Protein AF-A0A1A7ZB20-F1 (afdb_monomer)

Secondary structure (DSSP, 8-state):
--S---HHHHHHHTTGGGG--TT-EEE--TT---HHHHHHTT-EEE-PPP-TT-S---HHHHHHHHHHHHHHHHHHHHH--

Foldseek 3Di:
DPPPDDPQNCCVVVCVLVPDAAAAEDEDEPPDDCQVVQVVRNYHYDYQDDCVPPPDDPPVNVVVNVVSVVVVVVVCVVVVD

Nearest PDB structures (foldseek):
  6g85-assembly1_A  TM=4.914E-01  e=3.549E+00  Saccharomyces cerevisiae S288C
  1yn9-assembly3_C  TM=4.737E-01  e=4.685E+00  Autographa californica nucleopolyhedrovirus
  1r6h-assembly1_A  TM=4.890E-01  e=7.616E+00  Homo sapiens

Structure (mmCIF, N/CA/C/O backbone):
data_AF-A0A1A7ZB20-F1
#
_entry.id   AF-A0A1A7ZB20-F1
#
loop_
_atom_site.group_PDB
_atom_site.id
_atom_site.type_symbol
_atom_site.label_atom_id
_atom_site.label_alt_id
_atom_site.label_comp_id
_atom_site.label_a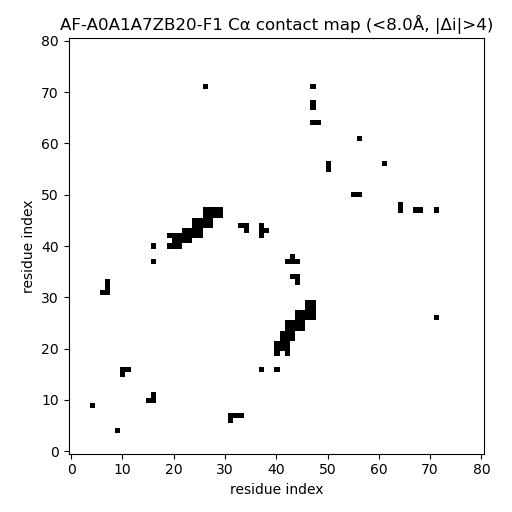sym_id
_atom_site.label_entity_id
_atom_site.label_seq_id
_atom_site.pdbx_PDB_ins_code
_atom_site.Cartn_x
_atom_site.Cartn_y
_atom_site.Cartn_z
_atom_site.occupancy
_atom_site.B_iso_or_equiv
_atom_site.auth_seq_id
_atom_site.auth_comp_id
_atom_site.auth_asym_id
_atom_site.auth_atom_id
_atom_site.pdbx_PDB_model_num
ATOM 1 N N . TRP A 1 1 ? 18.355 6.544 -5.904 1.00 56.06 1 TRP A N 1
ATOM 2 C CA . TRP A 1 1 ? 17.181 7.366 -5.558 1.00 56.06 1 TRP A CA 1
ATOM 3 C C . TRP A 1 1 ? 17.530 8.241 -4.364 1.00 56.06 1 TRP A C 1
ATOM 5 O O . TRP A 1 1 ? 17.680 7.724 -3.266 1.00 56.06 1 TRP A O 1
ATOM 15 N N . GLY A 1 2 ? 17.799 9.531 -4.579 1.00 57.22 2 GLY A N 1
ATOM 16 C CA . GLY A 1 2 ? 18.208 10.448 -3.511 1.00 57.22 2 GLY A CA 1
ATOM 17 C C . GLY A 1 2 ? 16.998 11.088 -2.839 1.00 57.22 2 GLY A C 1
ATOM 18 O O . GLY A 1 2 ? 16.599 12.150 -3.285 1.00 57.22 2 GLY A O 1
ATOM 19 N N . GLY A 1 3 ? 16.405 10.421 -1.841 1.00 64.56 3 GLY A N 1
ATOM 20 C CA . GLY A 1 3 ? 15.531 10.963 -0.775 1.00 64.56 3 GLY A CA 1
ATOM 21 C C . GLY A 1 3 ? 14.268 11.784 -1.108 1.00 64.56 3 GLY A C 1
ATOM 22 O O . GLY A 1 3 ? 13.435 11.955 -0.229 1.00 64.56 3 GLY A O 1
ATOM 23 N N . CYS A 1 4 ? 14.099 12.285 -2.331 1.00 72.25 4 CYS A N 1
ATOM 24 C CA . CYS A 1 4 ? 13.058 13.241 -2.725 1.00 72.25 4 CYS A CA 1
ATOM 25 C C . CYS A 1 4 ? 12.031 12.648 -3.697 1.00 72.25 4 CYS A C 1
ATOM 27 O O . CYS A 1 4 ? 11.200 13.378 -4.234 1.00 72.25 4 CYS A O 1
ATOM 29 N N . VAL A 1 5 ? 12.108 11.347 -3.980 1.00 80.31 5 VAL A N 1
ATOM 30 C CA . VAL A 1 5 ? 11.171 10.695 -4.896 1.00 80.31 5 VAL A CA 1
ATOM 31 C C . VAL A 1 5 ? 9.953 10.255 -4.110 1.00 80.31 5 VAL A C 1
ATOM 33 O O . VAL A 1 5 ? 10.077 9.577 -3.094 1.00 80.31 5 VAL A O 1
ATOM 36 N N . SER A 1 6 ? 8.780 10.687 -4.572 1.00 81.88 6 SER A N 1
ATOM 37 C CA . SER A 1 6 ? 7.523 10.305 -3.942 1.00 81.88 6 SER A CA 1
ATOM 38 C C . SER A 1 6 ? 7.305 8.801 -4.060 1.00 81.88 6 SER A C 1
ATOM 40 O O . SER A 1 6 ? 7.588 8.193 -5.094 1.00 81.88 6 SER A O 1
ATOM 42 N N . ASP A 1 7 ? 6.717 8.228 -3.023 1.00 82.12 7 ASP A N 1
ATOM 43 C CA . ASP A 1 7 ? 6.275 6.839 -2.978 1.00 82.12 7 ASP A CA 1
ATOM 44 C C . ASP A 1 7 ? 5.449 6.424 -4.206 1.00 82.12 7 ASP A C 1
ATOM 46 O O . ASP A 1 7 ? 5.623 5.344 -4.772 1.00 82.12 7 ASP A O 1
ATOM 50 N N . LYS A 1 8 ? 4.584 7.329 -4.676 1.00 83.50 8 LYS A N 1
ATOM 51 C CA . LYS A 1 8 ? 3.777 7.149 -5.886 1.00 83.50 8 LYS A CA 1
ATOM 52 C C . LYS A 1 8 ? 4.637 6.992 -7.139 1.00 83.50 8 LYS A C 1
ATOM 54 O O . LYS A 1 8 ? 4.379 6.097 -7.942 1.00 83.50 8 LYS A O 1
ATOM 59 N N . GLN A 1 9 ? 5.643 7.847 -7.307 1.00 84.50 9 GLN A N 1
ATOM 60 C CA . GLN A 1 9 ? 6.548 7.777 -8.451 1.00 84.50 9 GLN A CA 1
ATOM 61 C C . GLN A 1 9 ? 7.391 6.500 -8.404 1.00 84.50 9 GLN A C 1
ATOM 63 O O . GLN A 1 9 ? 7.481 5.794 -9.403 1.00 84.50 9 GLN A O 1
ATOM 68 N N . LEU A 1 10 ? 7.911 6.149 -7.227 1.00 86.06 10 LEU A N 1
ATOM 69 C CA . LEU A 1 10 ? 8.683 4.923 -7.047 1.00 86.06 10 LEU A CA 1
ATOM 70 C C . LEU A 1 10 ? 7.850 3.671 -7.360 1.00 86.06 10 LEU A C 1
ATOM 72 O O . LEU A 1 10 ? 8.337 2.746 -8.001 1.00 86.06 10 LEU A O 1
ATOM 76 N N . THR A 1 11 ? 6.579 3.658 -6.957 1.00 87.44 11 THR A N 1
ATOM 77 C CA . THR A 1 11 ? 5.642 2.560 -7.252 1.00 87.44 11 THR A CA 1
ATOM 78 C C . THR A 1 11 ? 5.310 2.469 -8.745 1.00 87.44 11 THR A C 1
ATOM 80 O O . THR A 1 11 ? 5.148 1.374 -9.277 1.00 87.44 11 THR A O 1
ATOM 83 N N . ALA A 1 12 ? 5.228 3.606 -9.441 1.00 85.94 12 ALA A N 1
ATOM 84 C CA . ALA A 1 12 ? 5.016 3.631 -10.886 1.00 85.94 12 ALA A CA 1
ATOM 85 C C . ALA A 1 12 ? 6.231 3.113 -11.663 1.00 85.94 12 ALA A C 1
ATOM 87 O O . ALA A 1 12 ? 6.075 2.365 -12.623 1.00 85.94 12 ALA A O 1
ATOM 88 N N . GLU A 1 13 ? 7.434 3.483 -11.233 1.00 87.50 13 GLU A N 1
ATOM 89 C CA . GLU A 1 13 ? 8.683 3.121 -11.906 1.00 87.50 13 GLU A CA 1
ATOM 90 C C . GLU A 1 13 ? 9.181 1.713 -11.531 1.00 87.50 13 GLU A C 1
ATOM 92 O O . GLU A 1 13 ? 10.003 1.146 -12.247 1.00 87.50 13 GLU A O 1
ATOM 97 N N . SER A 1 14 ? 8.675 1.115 -10.446 1.00 88.31 14 SER A N 1
ATOM 98 C CA . SER A 1 14 ? 9.069 -0.228 -9.998 1.00 88.31 14 SER A CA 1
ATOM 99 C C . SER A 1 14 ? 8.410 -1.377 -10.767 1.00 88.31 14 SER A C 1
ATOM 101 O O . SER A 1 14 ? 8.781 -2.531 -10.560 1.00 88.31 14 SER A O 1
ATOM 103 N N . GLY A 1 15 ? 7.416 -1.093 -11.616 1.00 88.56 15 GLY A N 1
ATOM 104 C CA . GLY A 1 15 ? 6.604 -2.122 -12.276 1.00 88.56 15 GLY A CA 1
ATOM 105 C C . GLY A 1 15 ? 5.603 -2.812 -11.341 1.00 88.56 15 GLY A C 1
ATOM 106 O O . GLY A 1 15 ? 4.957 -3.776 -11.743 1.00 88.56 15 GLY A O 1
ATOM 107 N N . PHE A 1 16 ? 5.429 -2.319 -10.106 1.00 90.38 16 PHE A N 1
ATOM 108 C CA . PHE A 1 16 ? 4.503 -2.897 -9.124 1.00 90.38 16 PHE A CA 1
ATOM 109 C C . PHE A 1 16 ? 3.087 -3.060 -9.680 1.00 90.38 16 PHE A C 1
ATOM 111 O O . PHE A 1 16 ? 2.455 -4.096 -9.489 1.00 90.38 16 PHE A O 1
ATOM 118 N N . TYR A 1 17 ? 2.595 -2.056 -10.408 1.00 88.50 17 TYR A N 1
ATOM 119 C CA . TYR A 1 17 ? 1.240 -2.092 -10.944 1.00 88.50 17 TYR A CA 1
ATOM 120 C C . TYR A 1 17 ? 1.017 -3.231 -11.948 1.00 88.50 17 TYR A C 1
ATOM 122 O O . TYR A 1 17 ? -0.111 -3.704 -12.076 1.00 88.50 17 TYR A O 1
ATOM 130 N N . ASP A 1 18 ? 2.060 -3.686 -12.647 1.00 89.12 18 ASP A N 1
ATOM 131 C CA . ASP A 1 18 ? 1.978 -4.763 -13.646 1.00 89.12 18 ASP A CA 1
ATOM 132 C C . ASP A 1 18 ? 1.842 -6.151 -13.020 1.00 89.12 18 ASP A C 1
ATOM 134 O O . ASP A 1 18 ? 1.457 -7.099 -13.699 1.00 89.12 18 ASP A O 1
ATOM 138 N N . LEU A 1 19 ? 2.088 -6.256 -11.715 1.00 88.81 19 LEU A N 1
ATOM 139 C CA . LEU A 1 19 ? 1.870 -7.472 -10.940 1.00 88.81 19 LEU A CA 1
ATOM 140 C C . LEU A 1 19 ? 0.427 -7.597 -10.433 1.00 88.81 19 LEU A C 1
ATOM 142 O O . LEU A 1 19 ? 0.043 -8.670 -9.976 1.00 88.81 19 LEU A O 1
ATOM 146 N N . LEU A 1 20 ? -0.355 -6.515 -10.493 1.00 89.50 20 LEU A N 1
ATOM 147 C CA . LEU A 1 20 ? -1.700 -6.471 -9.928 1.00 89.50 20 LEU A CA 1
ATOM 148 C C . LEU A 1 20 ? -2.708 -7.215 -10.793 1.00 89.50 20 LEU A C 1
ATOM 150 O O . LEU A 1 20 ? -2.768 -7.033 -12.012 1.00 89.50 20 LEU A O 1
ATOM 154 N N . GLN A 1 21 ? -3.564 -7.978 -10.125 1.00 90.19 21 GLN A N 1
ATOM 155 C CA . GLN A 1 21 ? -4.731 -8.612 -10.709 1.00 90.19 21 GLN A CA 1
ATOM 156 C C . GLN A 1 21 ? -6.015 -7.937 -10.227 1.00 90.19 21 GLN A C 1
ATOM 158 O O . GLN A 1 21 ? -6.079 -7.276 -9.187 1.00 90.19 21 GLN A O 1
ATOM 163 N N . VAL A 1 22 ? -7.071 -8.102 -11.022 1.00 90.12 22 VAL A N 1
ATOM 164 C CA . 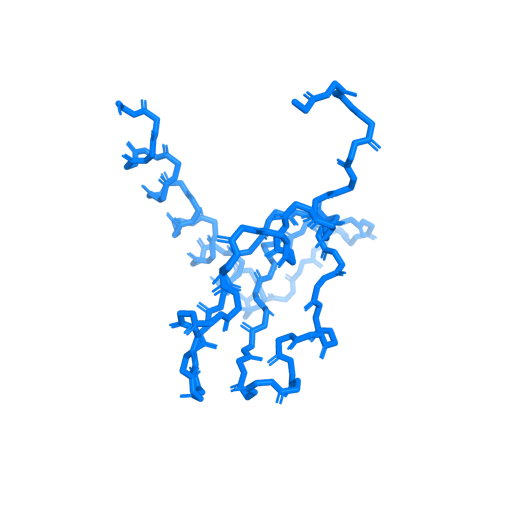VAL A 1 22 ? -8.402 -7.622 -10.653 1.00 90.12 22 VAL A CA 1
ATOM 165 C C . VAL A 1 22 ? -8.826 -8.320 -9.359 1.00 90.12 22 VAL A C 1
ATOM 167 O O . VAL A 1 22 ? -8.708 -9.538 -9.254 1.00 90.12 22 VAL A O 1
ATOM 170 N N . HIS A 1 23 ? -9.361 -7.546 -8.412 1.00 91.25 23 HIS A N 1
ATOM 171 C CA . HIS A 1 23 ? -9.763 -7.960 -7.061 1.00 91.25 23 HIS A CA 1
ATOM 172 C C . HIS A 1 23 ? -8.643 -8.111 -6.021 1.00 91.25 23 HIS A C 1
ATOM 174 O O . HIS A 1 23 ? -8.940 -8.506 -4.892 1.00 91.25 23 HIS A O 1
ATOM 180 N N . ASP A 1 24 ? -7.403 -7.729 -6.332 1.00 91.31 24 ASP A N 1
ATOM 181 C CA . ASP A 1 24 ? -6.342 -7.699 -5.322 1.00 91.31 24 ASP A CA 1
ATOM 182 C C . ASP A 1 24 ? -6.600 -6.639 -4.237 1.00 91.31 24 ASP A C 1
ATOM 184 O O . ASP A 1 24 ? -7.069 -5.528 -4.509 1.00 91.31 24 ASP A O 1
ATOM 188 N N . GLU A 1 25 ? -6.245 -6.968 -2.990 1.00 89.25 25 GLU A N 1
ATOM 189 C CA . GLU A 1 25 ? -6.214 -6.021 -1.873 1.00 89.25 25 GLU A CA 1
ATOM 190 C C . GLU A 1 25 ? -4.770 -5.651 -1.524 1.00 89.25 25 GLU A C 1
ATOM 192 O O . GLU A 1 25 ? -3.969 -6.491 -1.116 1.00 89.25 25 GLU A O 1
ATOM 197 N N . ILE A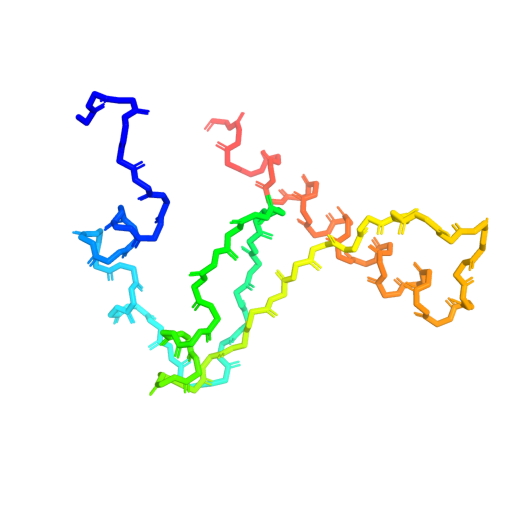 1 26 ? -4.448 -4.364 -1.643 1.00 89.12 26 ILE A N 1
ATOM 198 C CA . ILE A 1 26 ? -3.115 -3.821 -1.392 1.00 89.12 26 ILE A CA 1
ATOM 199 C C . ILE A 1 26 ? -3.108 -3.104 -0.053 1.00 89.12 26 ILE A C 1
ATOM 201 O O . ILE A 1 26 ? -3.892 -2.183 0.162 1.00 89.12 26 ILE A O 1
ATOM 205 N N . LEU A 1 27 ? -2.210 -3.506 0.845 1.00 87.81 27 LEU A N 1
ATOM 206 C CA . LEU A 1 27 ? -1.977 -2.819 2.110 1.00 87.81 27 LEU A CA 1
ATOM 207 C C . LEU A 1 27 ? -0.865 -1.781 1.929 1.00 87.81 27 LEU A C 1
ATOM 209 O O . LEU A 1 27 ? 0.227 -2.135 1.493 1.00 87.81 27 LEU A O 1
ATOM 213 N N . ALA A 1 28 ? -1.123 -0.525 2.288 1.00 86.00 28 ALA A N 1
ATOM 214 C CA . ALA A 1 28 ? -0.112 0.531 2.247 1.00 86.00 28 ALA A CA 1
ATOM 215 C C . ALA A 1 28 ? -0.059 1.330 3.550 1.00 86.00 28 ALA A C 1
ATOM 217 O O . ALA A 1 28 ? -1.041 1.414 4.298 1.00 86.00 28 ALA A O 1
ATOM 218 N N . ASP A 1 29 ? 1.096 1.944 3.796 1.00 80.94 29 ASP A N 1
ATOM 219 C CA . ASP A 1 29 ? 1.296 2.821 4.940 1.00 80.94 29 ASP A CA 1
ATOM 220 C C . ASP A 1 29 ? 0.510 4.132 4.818 1.00 80.94 29 ASP A C 1
ATOM 222 O O . ASP A 1 29 ? 0.107 4.589 3.744 1.00 80.94 29 ASP A O 1
ATOM 226 N N . CYS A 1 30 ? 0.262 4.756 5.968 1.00 73.88 30 CYS A N 1
ATOM 227 C CA . CYS A 1 30 ? -0.467 6.014 6.021 1.00 73.88 30 CYS A CA 1
ATOM 228 C C . CYS A 1 30 ? 0.293 7.108 5.257 1.00 73.88 30 CYS A C 1
ATOM 230 O O . CYS A 1 30 ? 1.433 7.417 5.587 1.00 73.88 30 CYS A O 1
ATOM 232 N N . GLY A 1 31 ? -0.378 7.744 4.294 1.00 75.00 31 GLY A N 1
ATOM 233 C CA . GLY A 1 31 ? 0.213 8.781 3.442 1.00 75.00 31 GLY A CA 1
ATOM 234 C C . GLY A 1 31 ? 0.472 8.331 2.005 1.00 75.00 31 GLY A C 1
ATOM 235 O O . GLY A 1 31 ? 0.749 9.179 1.163 1.00 75.00 31 GLY A O 1
ATOM 236 N N . PHE A 1 32 ? 0.300 7.043 1.692 1.00 81.25 32 PHE A N 1
ATOM 237 C CA . PHE A 1 32 ? 0.365 6.553 0.318 1.00 81.25 32 PHE A CA 1
ATOM 238 C C . PHE A 1 32 ? -0.877 6.972 -0.485 1.00 81.25 32 PHE A C 1
ATOM 240 O O . PHE A 1 32 ? -2.005 6.578 -0.177 1.00 81.25 32 PHE A O 1
ATOM 247 N N . ILE A 1 33 ? -0.671 7.762 -1.541 1.00 81.88 33 ILE A N 1
ATOM 248 C CA . ILE A 1 33 ? -1.736 8.285 -2.411 1.00 81.88 33 ILE A CA 1
ATOM 249 C C . ILE A 1 33 ? -1.664 7.581 -3.773 1.00 81.88 33 ILE A C 1
ATOM 251 O O . ILE A 1 33 ? -1.282 8.190 -4.766 1.00 81.88 33 ILE A O 1
ATOM 255 N N . ILE A 1 34 ? -1.992 6.284 -3.799 1.00 86.38 34 ILE A N 1
ATOM 256 C CA . ILE A 1 34 ? -2.010 5.453 -5.028 1.00 86.38 34 ILE A CA 1
ATOM 257 C C . ILE A 1 34 ? -3.393 4.862 -5.340 1.00 86.38 34 ILE A C 1
ATOM 259 O O . ILE A 1 34 ? -3.538 3.918 -6.113 1.00 86.38 34 ILE A O 1
ATOM 263 N N . ARG A 1 35 ? -4.433 5.342 -4.648 1.00 86.19 35 ARG A N 1
ATOM 264 C CA . ARG A 1 35 ? -5.769 4.736 -4.718 1.00 86.19 35 ARG A CA 1
ATOM 265 C C . ARG A 1 35 ? -6.337 4.788 -6.134 1.00 86.19 35 ARG A C 1
ATOM 267 O O . ARG A 1 35 ? -6.972 3.829 -6.556 1.00 86.19 35 ARG A O 1
ATOM 274 N N . ASP A 1 36 ? -6.121 5.890 -6.842 1.00 86.94 36 ASP A N 1
ATOM 275 C CA . ASP A 1 36 ? -6.708 6.101 -8.164 1.00 86.94 36 ASP A CA 1
ATOM 276 C C . ASP A 1 36 ? -6.069 5.157 -9.198 1.00 86.94 36 ASP A C 1
ATOM 278 O O . ASP A 1 36 ? -6.767 4.559 -10.013 1.00 86.94 36 ASP A O 1
ATOM 282 N N . GLU A 1 37 ? -4.761 4.923 -9.093 1.00 87.38 37 GLU A N 1
ATOM 283 C CA . GLU A 1 37 ? -4.004 3.977 -9.913 1.00 87.38 37 GLU A CA 1
ATOM 284 C C . GLU A 1 37 ? -4.450 2.529 -9.691 1.00 87.38 37 GLU A C 1
ATOM 286 O O . GLU A 1 37 ? -4.574 1.764 -10.647 1.00 87.38 37 GLU A O 1
ATOM 291 N N . LEU A 1 38 ? -4.728 2.157 -8.438 1.00 89.12 38 LEU A N 1
ATOM 292 C CA . LEU A 1 38 ? -5.206 0.817 -8.096 1.00 89.12 38 LEU A CA 1
ATOM 293 C C . LEU A 1 38 ? -6.624 0.566 -8.615 1.00 89.12 38 LEU A C 1
ATOM 295 O O . LEU A 1 38 ? -6.891 -0.497 -9.176 1.00 89.12 38 LEU A O 1
ATOM 299 N N . VAL A 1 39 ? -7.513 1.559 -8.505 1.00 87.12 39 VAL A N 1
ATOM 300 C CA . VAL A 1 39 ? -8.892 1.457 -9.006 1.00 87.12 39 VAL A CA 1
ATOM 301 C C . VAL A 1 39 ? -8.917 1.243 -10.520 1.00 87.12 39 VAL A C 1
ATOM 303 O O . VAL A 1 39 ? -9.699 0.423 -10.997 1.00 87.12 39 VAL A O 1
ATOM 306 N N . LEU A 1 40 ? -8.028 1.902 -11.273 1.00 87.75 40 LEU A N 1
ATOM 307 C CA . LEU A 1 40 ? -7.904 1.697 -12.723 1.00 87.75 40 LEU A CA 1
ATOM 308 C C . LEU A 1 40 ? -7.548 0.252 -13.100 1.00 87.75 40 LEU A C 1
ATOM 310 O O . LEU A 1 40 ? -7.894 -0.192 -14.193 1.00 87.75 40 LEU A O 1
ATOM 314 N N . ARG A 1 41 ? -6.887 -0.489 -12.203 1.00 88.00 41 ARG A N 1
ATOM 315 C CA . ARG A 1 41 ? -6.535 -1.905 -12.395 1.00 88.00 41 ARG A CA 1
ATOM 316 C C . ARG A 1 41 ? -7.486 -2.876 -11.687 1.00 88.00 41 ARG A C 1
ATOM 318 O O . ARG A 1 41 ? -7.268 -4.081 -11.724 1.00 88.00 41 ARG A O 1
ATOM 325 N N . GLY A 1 42 ? -8.555 -2.372 -11.068 1.00 88.62 42 GLY A N 1
ATOM 326 C CA . GLY A 1 42 ? -9.528 -3.190 -10.341 1.00 88.62 42 GLY A CA 1
ATOM 327 C C . GLY A 1 42 ? -9.027 -3.713 -8.990 1.00 88.62 42 GLY A C 1
ATOM 328 O O . GLY A 1 42 ? -9.598 -4.672 -8.472 1.00 88.62 42 GLY A O 1
ATOM 329 N N . ALA A 1 43 ? -7.986 -3.100 -8.424 1.00 92.31 43 ALA A N 1
ATOM 330 C CA . ALA A 1 43 ? -7.443 -3.422 -7.108 1.00 92.31 43 ALA A CA 1
ATOM 331 C C . ALA A 1 43 ? -7.942 -2.434 -6.037 1.00 92.31 43 ALA A C 1
ATOM 333 O O . ALA A 1 43 ? -8.299 -1.288 -6.324 1.00 92.31 43 ALA A O 1
ATOM 334 N N . THR A 1 44 ? -7.954 -2.870 -4.776 1.00 89.81 44 THR A N 1
ATOM 335 C CA . THR A 1 44 ? -8.446 -2.083 -3.635 1.00 89.81 44 THR A CA 1
ATOM 336 C C . THR A 1 44 ? -7.316 -1.731 -2.677 1.00 89.81 44 THR A C 1
ATOM 338 O O . THR A 1 44 ? -6.572 -2.600 -2.234 1.00 89.81 44 THR A O 1
ATOM 341 N N . LEU A 1 45 ? -7.222 -0.456 -2.291 1.00 88.31 45 LEU A N 1
ATOM 342 C CA . LEU A 1 45 ? -6.266 0.011 -1.287 1.00 88.31 45 LEU A CA 1
ATOM 343 C C . LEU A 1 45 ? -6.838 -0.108 0.131 1.00 88.31 45 LEU A C 1
ATOM 345 O O . LEU A 1 45 ? -7.883 0.466 0.448 1.00 88.31 45 LEU A O 1
ATOM 349 N N . ARG A 1 46 ? -6.107 -0.788 1.009 1.00 86.19 46 ARG A N 1
ATOM 350 C CA . ARG A 1 46 ? -6.345 -0.885 2.448 1.00 86.19 46 ARG A CA 1
ATOM 351 C C . ARG A 1 46 ? -5.266 -0.092 3.179 1.00 86.19 46 ARG A C 1
ATOM 353 O O . ARG A 1 46 ? -4.079 -0.359 3.033 1.00 86.19 46 ARG A O 1
ATOM 360 N N . ILE A 1 47 ? -5.679 0.877 3.989 1.00 82.19 47 ILE A N 1
ATOM 361 C CA . ILE A 1 47 ? -4.771 1.648 4.847 1.00 82.19 47 ILE A CA 1
ATOM 362 C C . ILE A 1 47 ? -5.175 1.376 6.299 1.00 82.19 47 ILE A C 1
ATOM 364 O O . ILE A 1 47 ? -6.351 1.557 6.630 1.00 82.19 47 ILE A O 1
ATOM 368 N N . PRO A 1 48 ? -4.253 0.946 7.180 1.00 76.44 48 PRO A N 1
ATOM 369 C CA . PRO A 1 48 ? -4.541 0.805 8.602 1.00 76.44 48 PRO A CA 1
ATOM 370 C C . PRO A 1 48 ? -5.034 2.136 9.182 1.00 76.44 48 PRO A C 1
ATOM 372 O O . PRO A 1 48 ? -4.358 3.161 9.083 1.00 76.44 48 PRO A O 1
ATOM 375 N N . HIS A 1 49 ? -6.226 2.134 9.782 1.00 67.44 49 HIS A N 1
ATOM 376 C CA . HIS A 1 49 ? -6.808 3.341 10.358 1.00 67.44 49 HIS A CA 1
ATOM 377 C C . HIS A 1 49 ? -6.018 3.801 11.589 1.00 67.44 49 HIS A C 1
ATOM 379 O O . HIS A 1 49 ? -5.758 3.026 12.507 1.00 67.44 49 HIS A O 1
ATOM 385 N N . PHE A 1 50 ? -5.710 5.096 11.642 1.00 59.19 50 PHE A N 1
ATOM 386 C CA . PHE A 1 50 ? -5.328 5.770 12.879 1.00 59.19 50 PHE A CA 1
ATOM 387 C C . PHE A 1 50 ? -6.561 6.447 13.478 1.00 59.19 50 PHE A 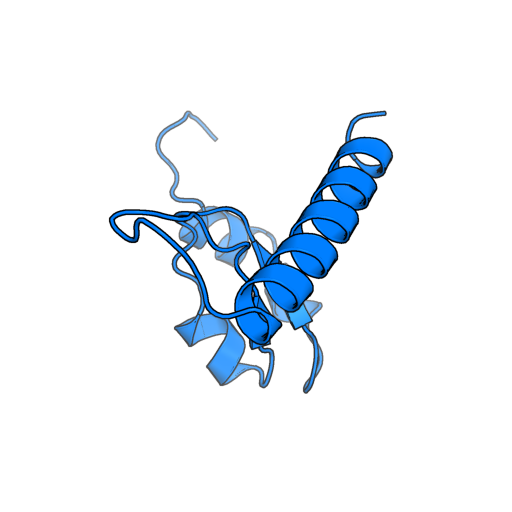C 1
ATOM 389 O O . PHE A 1 50 ? -7.364 7.042 12.759 1.00 59.19 50 PHE A O 1
ATOM 396 N N . THR A 1 51 ? -6.692 6.419 14.804 1.00 59.09 51 THR A N 1
ATOM 397 C CA . THR A 1 51 ? -7.719 7.125 15.595 1.00 59.09 51 THR A CA 1
ATOM 398 C C . THR A 1 51 ? -7.520 8.649 15.583 1.00 59.09 51 THR A C 1
ATOM 400 O O . THR A 1 51 ? -7.596 9.317 16.613 1.00 59.09 51 THR A O 1
ATOM 403 N N . LYS A 1 52 ? -7.228 9.248 14.424 1.00 52.78 52 LYS A N 1
ATOM 404 C CA . LYS A 1 52 ? -6.929 10.678 14.314 1.00 52.78 52 LYS A CA 1
ATOM 405 C C . LYS A 1 52 ? -8.212 11.485 14.566 1.00 52.78 52 LYS A C 1
ATOM 407 O O . LYS A 1 52 ? -9.056 11.622 13.689 1.00 52.78 52 LYS A O 1
ATOM 412 N N . GLY A 1 53 ? -8.366 11.988 15.792 1.00 58.06 53 GLY A N 1
ATOM 413 C CA . GLY A 1 53 ? -9.429 12.923 16.185 1.00 58.06 53 GLY A CA 1
ATOM 414 C C . GLY A 1 53 ? -10.727 12.309 16.726 1.00 58.06 53 GLY A C 1
ATOM 415 O O . GLY A 1 53 ? -11.637 13.059 17.068 1.00 58.06 53 GLY A O 1
ATOM 416 N N . ARG A 1 54 ? -10.836 10.978 16.859 1.00 64.00 54 ARG A N 1
ATOM 417 C CA . ARG A 1 54 ? -11.999 10.316 17.483 1.00 64.00 54 ARG A CA 1
ATOM 418 C C . ARG A 1 54 ? -11.617 9.706 18.831 1.00 64.00 54 ARG A C 1
ATOM 420 O O . ARG A 1 54 ? -10.682 8.917 18.902 1.00 64.00 54 ARG A O 1
ATOM 427 N N . LYS A 1 55 ? -12.364 10.049 19.892 1.00 65.62 55 LYS A N 1
ATOM 428 C CA . LYS A 1 55 ? -12.160 9.502 21.252 1.00 65.62 55 LYS A CA 1
ATOM 429 C C . LYS A 1 55 ? -12.428 7.994 21.328 1.00 65.62 55 LYS A C 1
ATOM 431 O O . LYS A 1 55 ? -11.771 7.313 22.106 1.00 65.62 55 LYS A O 1
ATOM 436 N N . GLN A 1 56 ? -13.385 7.489 20.547 1.00 65.69 56 GLN A N 1
ATOM 437 C CA . GLN A 1 56 ? -13.739 6.071 20.453 1.00 65.69 56 GLN A CA 1
ATOM 438 C C . GLN A 1 56 ? -14.189 5.740 19.024 1.00 65.69 56 GLN A C 1
ATOM 440 O O . GLN A 1 56 ? -14.840 6.559 18.372 1.00 65.69 56 GLN A O 1
ATOM 445 N N . LEU A 1 57 ? -13.824 4.551 18.543 1.00 70.12 57 LEU A N 1
ATOM 446 C CA . LEU A 1 57 ? -14.341 3.967 17.304 1.00 70.12 57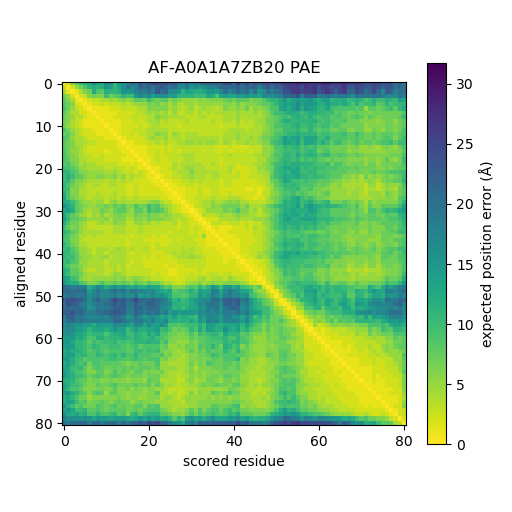 LEU A CA 1
ATOM 447 C C . LEU A 1 57 ? -15.473 2.985 17.654 1.00 70.12 57 LEU A C 1
ATOM 449 O O . LEU A 1 57 ? -15.412 2.355 18.714 1.00 70.12 57 LEU A O 1
ATOM 453 N 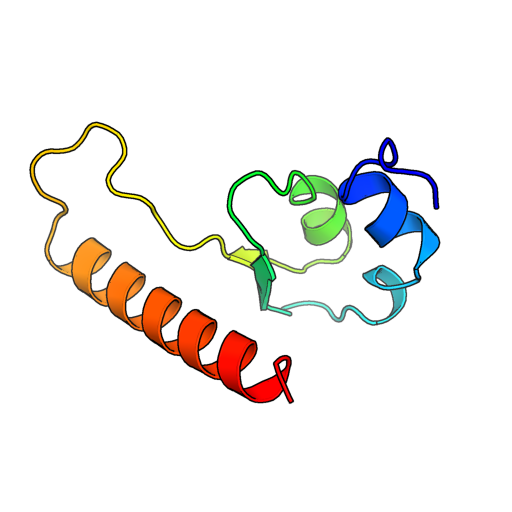N . PRO A 1 58 ? -16.494 2.825 16.798 1.00 77.44 58 PRO A N 1
ATOM 454 C CA . PRO A 1 58 ? -17.499 1.783 16.981 1.00 77.44 58 PRO A CA 1
ATOM 455 C C . PRO A 1 58 ? -16.848 0.391 16.944 1.00 77.44 58 PRO A C 1
ATOM 457 O O . PRO A 1 58 ? -15.840 0.183 16.268 1.00 77.44 58 PRO A O 1
ATOM 460 N N . ALA A 1 59 ? -17.429 -0.579 17.657 1.00 76.75 59 ALA A N 1
ATOM 461 C CA . ALA A 1 59 ? -16.826 -1.902 17.871 1.00 76.75 59 ALA A CA 1
ATOM 462 C C . ALA A 1 59 ? -16.407 -2.616 16.569 1.00 76.75 59 ALA A C 1
ATOM 464 O O . ALA A 1 59 ? -15.338 -3.219 16.509 1.00 76.75 59 ALA A O 1
ATOM 465 N N . GLN A 1 60 ? -17.203 -2.479 15.507 1.00 77.62 60 GLN A N 1
ATOM 466 C CA . GLN A 1 60 ? -16.909 -3.056 14.193 1.00 77.62 60 GLN A CA 1
ATOM 467 C C . GLN A 1 60 ? -15.660 -2.438 13.534 1.00 77.62 60 GLN A C 1
ATOM 469 O O . GLN A 1 60 ? -14.845 -3.147 12.938 1.00 77.62 60 GLN A O 1
ATOM 474 N N . GLU A 1 61 ? -15.471 -1.122 13.659 1.00 73.62 61 GLU A N 1
ATOM 475 C CA . GLU A 1 61 ? -14.278 -0.432 13.149 1.00 73.62 61 GLU A CA 1
ATOM 476 C C . GLU A 1 61 ? -13.039 -0.788 13.981 1.00 73.62 61 GLU A C 1
ATOM 478 O O . GLU A 1 61 ? -11.960 -0.974 13.420 1.00 73.62 61 GLU A O 1
ATOM 483 N N . VAL A 1 62 ? -13.191 -0.961 15.302 1.00 76.31 62 VAL A N 1
ATOM 484 C CA . VAL A 1 62 ? -12.108 -1.430 16.187 1.00 76.31 62 VAL A CA 1
ATOM 485 C C . VAL A 1 62 ? -11.633 -2.819 15.774 1.00 76.31 62 VAL A C 1
ATOM 487 O O . VAL A 1 62 ? -10.429 -3.050 15.665 1.00 76.31 62 VAL A O 1
ATOM 490 N N . GLU A 1 63 ? -12.556 -3.746 15.522 1.00 79.88 63 GLU A N 1
ATOM 491 C CA . GLU A 1 63 ? -12.203 -5.105 15.116 1.00 79.88 63 GLU A CA 1
ATOM 492 C C . GLU A 1 63 ? -11.509 -5.123 13.748 1.00 79.88 63 GLU A C 1
ATOM 494 O O . GLU A 1 63 ? -10.469 -5.765 13.583 1.00 79.88 63 GLU A O 1
ATOM 499 N N . THR A 1 64 ? -12.037 -4.359 12.790 1.00 79.25 64 THR A N 1
ATOM 500 C CA . THR A 1 64 ? -11.452 -4.227 11.449 1.00 79.25 64 THR A CA 1
ATOM 501 C C . THR A 1 64 ? -10.046 -3.632 11.522 1.00 79.25 64 THR A C 1
ATOM 503 O O . THR A 1 64 ? -9.108 -4.172 10.935 1.00 79.25 64 THR A O 1
ATOM 506 N N . SER A 1 65 ? -9.868 -2.571 12.314 1.00 76.69 65 SER A N 1
ATOM 507 C CA . SER A 1 65 ? -8.562 -1.959 12.547 1.00 76.69 65 SER A CA 1
ATOM 508 C C . SER A 1 65 ? -7.594 -2.938 13.206 1.00 76.69 65 SER A C 1
ATOM 510 O O . SER A 1 65 ? -6.447 -3.027 12.783 1.00 76.69 65 SER A O 1
ATOM 512 N N . ARG A 1 66 ? -8.041 -3.711 14.204 1.00 80.62 66 ARG A N 1
ATOM 513 C CA . ARG A 1 66 ? -7.204 -4.706 14.889 1.00 80.62 66 ARG A CA 1
ATOM 514 C C . ARG A 1 66 ? -6.726 -5.794 13.931 1.00 80.62 66 ARG A C 1
ATOM 516 O O . ARG A 1 66 ? -5.559 -6.176 13.980 1.00 80.62 66 ARG A O 1
ATOM 523 N N . ARG A 1 67 ? -7.608 -6.272 13.047 1.00 83.38 67 ARG A N 1
ATOM 524 C CA . ARG A 1 67 ? -7.254 -7.242 12.000 1.00 83.38 67 ARG A CA 1
ATOM 525 C C . ARG A 1 67 ? -6.202 -6.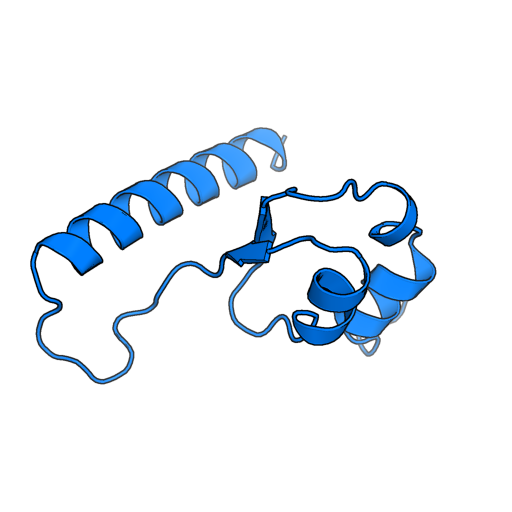661 11.052 1.00 83.38 67 ARG A C 1
ATOM 527 O O . ARG A 1 67 ? -5.170 -7.298 10.862 1.00 83.38 67 ARG A O 1
ATOM 534 N N . LEU A 1 68 ? -6.398 -5.438 10.550 1.00 80.75 68 LEU A N 1
ATOM 535 C CA . LEU A 1 68 ? -5.409 -4.763 9.697 1.00 80.75 68 LEU A CA 1
ATOM 536 C C . LEU A 1 68 ? -4.060 -4.553 10.401 1.00 80.75 68 LEU A C 1
ATOM 538 O O . LEU A 1 68 ? -3.015 -4.811 9.808 1.00 80.75 68 LEU A O 1
AT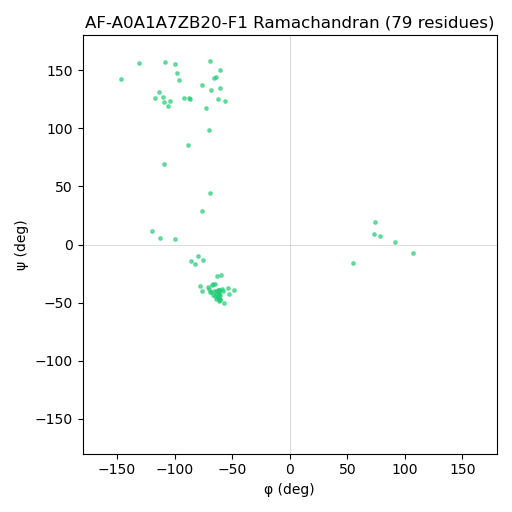OM 542 N N . SER A 1 69 ? -4.061 -4.118 11.664 1.00 81.69 69 SER A N 1
ATOM 543 C CA . SER A 1 69 ? -2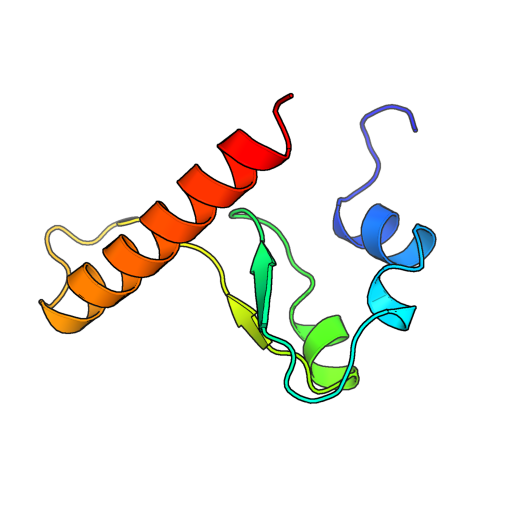.830 -3.929 12.440 1.00 81.69 69 SER A CA 1
ATOM 544 C C . SER A 1 69 ? -2.067 -5.239 12.634 1.00 81.69 69 SER A C 1
ATOM 546 O O . SER A 1 69 ? -0.846 -5.248 12.520 1.00 81.69 69 SER A O 1
ATOM 548 N N . ASN A 1 70 ? -2.762 -6.355 12.874 1.00 84.38 70 ASN A N 1
ATOM 549 C CA . ASN A 1 70 ? -2.120 -7.667 12.976 1.00 84.38 70 ASN A CA 1
ATOM 550 C C . ASN A 1 70 ? -1.464 -8.088 11.656 1.00 84.38 70 ASN A C 1
ATOM 552 O O . ASN A 1 70 ? -0.340 -8.589 11.670 1.00 84.38 70 ASN A O 1
ATOM 556 N N . VAL A 1 71 ? -2.145 -7.865 10.526 1.00 85.31 71 VAL A N 1
ATOM 557 C CA . VAL A 1 71 ? -1.593 -8.142 9.191 1.00 85.31 71 VAL A CA 1
ATOM 558 C C . VAL A 1 71 ? -0.356 -7.281 8.939 1.00 85.31 71 VAL A C 1
ATOM 560 O O . VAL A 1 71 ? 0.673 -7.812 8.533 1.00 85.31 71 VAL A O 1
ATOM 563 N N . ARG A 1 72 ? -0.406 -5.985 9.270 1.00 84.12 72 ARG A N 1
ATOM 564 C CA . ARG A 1 72 ? 0.755 -5.090 9.173 1.00 84.12 72 ARG A CA 1
ATOM 565 C C . ARG A 1 72 ? 1.944 -5.604 9.989 1.00 84.12 72 ARG A C 1
ATOM 567 O O . ARG A 1 72 ? 3.030 -5.735 9.441 1.00 84.12 72 ARG A O 1
ATOM 574 N N . ILE A 1 73 ? 1.737 -5.948 11.264 1.00 84.44 73 ILE A N 1
ATOM 575 C CA . ILE A 1 73 ? 2.799 -6.490 12.133 1.00 84.44 73 ILE A CA 1
ATOM 576 C C . ILE A 1 73 ? 3.390 -7.769 11.531 1.00 84.44 73 ILE A C 1
ATOM 578 O O . ILE A 1 73 ? 4.597 -7.993 11.601 1.00 84.44 73 ILE A O 1
ATOM 582 N N . HIS A 1 74 ? 2.546 -8.631 10.961 1.00 86.00 74 HIS A N 1
ATOM 583 C CA . HIS A 1 74 ? 3.008 -9.849 10.310 1.00 86.00 74 HIS A CA 1
ATOM 584 C C . HIS A 1 74 ? 3.885 -9.538 9.090 1.00 86.00 74 HIS A C 1
ATOM 586 O O . HIS A 1 74 ? 4.978 -10.084 8.985 1.00 86.00 74 HIS A O 1
ATOM 592 N N . ILE A 1 75 ? 3.447 -8.625 8.220 1.00 82.56 75 ILE A N 1
ATOM 593 C CA . ILE A 1 75 ? 4.199 -8.194 7.035 1.00 82.56 75 ILE A CA 1
ATOM 594 C C . ILE A 1 75 ? 5.541 -7.570 7.435 1.00 82.56 75 ILE A C 1
ATOM 596 O O . ILE A 1 75 ? 6.576 -7.979 6.918 1.00 82.56 75 ILE A O 1
ATOM 600 N N . GLU A 1 76 ? 5.555 -6.649 8.402 1.00 83.62 76 GLU A N 1
ATOM 601 C CA . GLU A 1 76 ? 6.786 -6.014 8.896 1.00 83.62 76 GLU A CA 1
ATOM 602 C C . GLU A 1 76 ? 7.779 -7.047 9.452 1.00 83.62 76 GLU A C 1
ATOM 604 O O . GLU A 1 76 ? 8.980 -6.943 9.209 1.00 83.62 76 GLU A O 1
ATOM 609 N N . ARG A 1 77 ? 7.295 -8.090 10.143 1.00 85.56 77 ARG A N 1
ATOM 610 C CA . ARG A 1 77 ? 8.142 -9.199 10.621 1.00 85.56 77 ARG A CA 1
ATOM 611 C C . ARG A 1 77 ? 8.720 -10.051 9.493 1.00 85.56 77 ARG A C 1
ATOM 613 O O . ARG A 1 77 ? 9.811 -10.585 9.659 1.00 85.56 77 ARG A O 1
ATOM 620 N N . VAL A 1 78 ? 7.982 -10.229 8.399 1.00 86.12 78 VAL A N 1
ATOM 621 C CA . VAL A 1 78 ? 8.427 -11.017 7.239 1.00 86.12 78 VAL A CA 1
ATOM 622 C C . VAL A 1 78 ? 9.441 -10.236 6.403 1.00 86.12 78 VAL A C 1
ATOM 624 O O . VAL A 1 78 ? 10.418 -10.823 5.953 1.00 86.12 78 VAL A O 1
ATOM 627 N N . ILE A 1 79 ? 9.231 -8.928 6.221 1.00 82.06 79 ILE A N 1
ATOM 628 C CA . ILE A 1 79 ? 10.111 -8.052 5.430 1.00 82.06 79 ILE A CA 1
ATOM 629 C C . ILE A 1 79 ? 11.380 -7.664 6.205 1.00 82.06 79 ILE A C 1
ATOM 631 O O . ILE A 1 79 ? 12.444 -7.535 5.613 1.00 82.06 79 ILE A O 1
ATOM 635 N N . GLY A 1 80 ? 11.291 -7.469 7.524 1.00 65.44 80 GLY A N 1
ATOM 636 C CA . GLY A 1 80 ? 12.397 -7.025 8.380 1.00 65.44 80 GLY A CA 1
ATOM 637 C C . GLY A 1 80 ? 13.450 -8.090 8.715 1.00 65.44 80 GLY A C 1
ATOM 638 O O . GLY A 1 80 ? 14.037 -8.016 9.797 1.00 65.44 80 GLY A O 1
ATOM 639 N N . ARG A 1 81 ? 13.669 -9.081 7.841 1.00 47.81 81 ARG A N 1
ATOM 640 C CA . ARG A 1 81 ? 14.680 -10.132 8.005 1.00 47.81 81 ARG A CA 1
ATOM 641 C C . ARG A 1 81 ? 15.643 -10.187 6.827 1.00 47.81 81 ARG A C 1
ATOM 643 O O . ARG A 1 81 ? 15.164 -10.144 5.677 1.00 47.81 81 ARG A O 1
#

InterPro domains:
  IPR027806 Harbinger transposase-derived nuclease domain [PF13359] (1-81)

Organism: Nothobranchius furzeri (NCBI:txid105023)

Sequence (81 aa):
WGGCVSDKQLTAESGFYDLLQVHDEILADCGFIIRDELVLRGATLRIPHFTKGRKQLPAQEVETSRRLSNVRIHIERVIGR

Mean predicted aligned error: 7.59 Å

pLDDT: mean 80.33, std 10.21, range [47.81, 92.31]

Radius of gyration: 14.65 Å; Cα contacts (8 Å, |Δi|>4): 60; chains: 1; bounding box: 36×24×35 Å

Solvent-accessible surface area (backbone atoms only — not comparable to full-atom values): 5126 Å² total; per-residue (Å²): 136,85,91,75,75,51,71,57,56,53,44,65,74,66,50,55,70,78,73,61,46,72,73,38,78,44,80,47,65,87,85,73,80,50,57,70,65,30,48,76,51,46,26,45,76,45,61,66,73,72,75,82,91,51,97,73,71,59,71,69,57,46,52,52,36,52,53,43,48,51,51,50,56,50,51,52,62,66,67,74,108